Protein AF-A0A8J6NDW2-F1 (afdb_monomer_lite)

Organism: NCBI:txid2841692

Sequence (89 aa):
MGSVTGFPTPASVSSYIQQREISRRSCFFPVEPVSRIFRYGGAVASTIHYFPFLNRGMVKAREMIGGYDKGGKSFSRGEVVAAKRLESV

Foldseek 3Di:
DDDPPDDQDPVNVVVCCVPPVLVVCCVPPPSVVSVVCVVVPQPLAPDEAEEAEEQDQVVVVVVVCVVCVVVVHHDDTRYHYYYNDHDDD

Secondary structure (DSSP, 8-state):
-----SPPPHHHHHHHIIIIIHHHHHTTS-HHHHHHHHHTTGGG-SEEEEEEEES-HHHHHHHHHHHHHHTT-PPPTTEEEEEEEEPP-

Structure (mmCIF, N/CA/C/O backbone):
data_AF-A0A8J6NDW2-F1
#
_entry.id   AF-A0A8J6NDW2-F1
#
loop_
_atom_site.group_PDB
_atom_site.id
_atom_site.type_symbol
_atom_site.label_atom_id
_atom_site.label_alt_id
_atom_site.label_comp_id
_atom_site.label_asym_id
_atom_site.label_entity_id
_atom_site.label_seq_id
_atom_site.pdbx_PDB_ins_code
_atom_site.Cartn_x
_atom_site.Cartn_y
_atom_site.Cartn_z
_atom_site.occupancy
_atom_site.B_iso_or_equiv
_atom_site.auth_seq_id
_atom_site.auth_comp_id
_atom_site.auth_asym_id
_atom_site.auth_atom_id
_atom_site.pdbx_PDB_model_num
ATOM 1 N N . MET A 1 1 ? 18.295 20.126 -22.529 1.00 36.31 1 MET A N 1
ATOM 2 C CA . MET A 1 1 ? 16.952 19.876 -21.959 1.00 36.31 1 MET A CA 1
ATOM 3 C C . MET A 1 1 ? 16.325 18.736 -22.746 1.00 36.31 1 MET A C 1
ATOM 5 O O . MET A 1 1 ? 15.929 18.954 -23.879 1.00 36.31 1 MET A O 1
ATOM 9 N N . GLY A 1 2 ? 16.364 17.509 -22.221 1.00 40.25 2 GLY A N 1
ATOM 10 C CA . GLY A 1 2 ? 15.826 16.335 -22.916 1.00 40.25 2 GLY A CA 1
ATOM 11 C C . GLY A 1 2 ? 14.335 16.189 -22.639 1.00 40.25 2 GLY A C 1
ATOM 12 O O . GLY A 1 2 ? 13.944 15.988 -21.491 1.00 40.25 2 GLY A O 1
ATOM 13 N N . SER A 1 3 ? 13.511 16.315 -23.675 1.00 49.50 3 SER A N 1
ATOM 14 C CA . SER A 1 3 ? 12.095 15.961 -23.639 1.00 49.50 3 SER A CA 1
ATOM 15 C C . SER A 1 3 ? 11.953 14.466 -23.350 1.00 49.50 3 SER A C 1
ATOM 17 O O . SER A 1 3 ? 12.466 13.644 -24.108 1.00 49.50 3 SER A O 1
ATOM 19 N N . VAL A 1 4 ? 11.257 14.097 -22.276 1.00 52.03 4 VAL A N 1
ATOM 20 C CA . VAL A 1 4 ? 10.888 12.699 -22.021 1.00 52.03 4 VAL A CA 1
ATOM 21 C C . VAL A 1 4 ? 9.735 12.354 -22.965 1.00 52.03 4 VAL A C 1
ATOM 23 O O . VAL A 1 4 ? 8.568 12.574 -22.656 1.00 52.03 4 V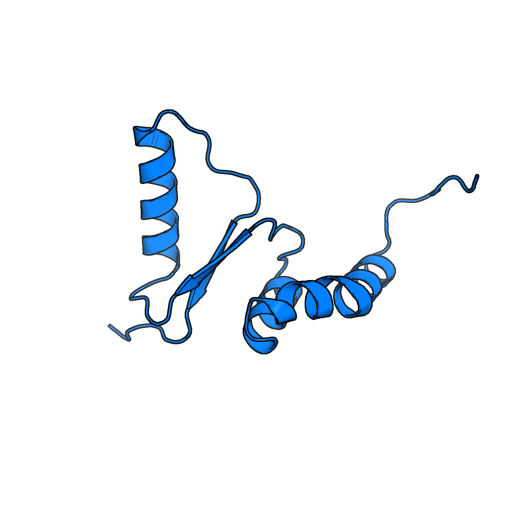AL A O 1
ATOM 26 N N . THR A 1 5 ? 10.066 11.900 -24.173 1.00 56.88 5 THR A N 1
ATOM 27 C CA . THR A 1 5 ? 9.096 11.479 -25.189 1.00 56.88 5 THR A CA 1
ATOM 28 C C . THR A 1 5 ? 8.785 9.997 -25.023 1.00 56.88 5 THR A C 1
ATOM 30 O O . THR A 1 5 ? 9.597 9.148 -25.382 1.00 56.88 5 THR A O 1
ATOM 33 N N . GLY A 1 6 ? 7.599 9.697 -24.492 1.00 61.16 6 GLY A N 1
ATOM 34 C CA . GLY A 1 6 ? 7.014 8.355 -24.468 1.00 61.16 6 GLY A CA 1
ATOM 35 C C . GLY A 1 6 ? 6.389 8.000 -23.120 1.00 61.16 6 GLY A C 1
ATOM 36 O O . GLY A 1 6 ? 6.953 8.294 -22.067 1.00 61.16 6 GLY A O 1
ATOM 37 N N . PHE A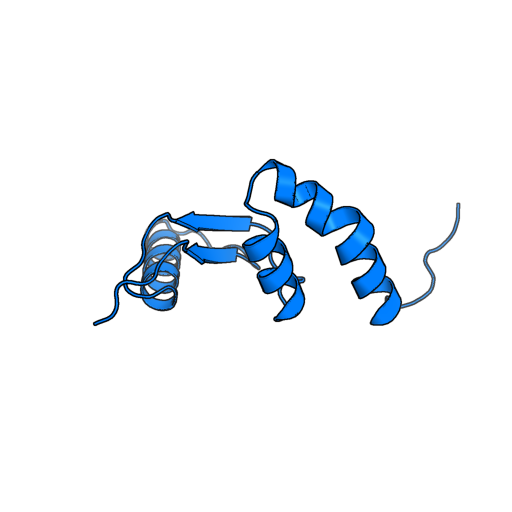 1 7 ? 5.221 7.353 -23.149 1.00 61.22 7 PHE A N 1
ATOM 38 C CA . PHE A 1 7 ? 4.682 6.699 -21.957 1.00 61.22 7 PHE A CA 1
ATOM 39 C C . PHE A 1 7 ? 5.697 5.663 -21.452 1.00 61.22 7 PHE A C 1
ATOM 41 O O . PHE A 1 7 ? 6.314 4.970 -22.267 1.00 61.22 7 PHE A O 1
ATOM 48 N N . PRO A 1 8 ? 5.893 5.540 -20.130 1.00 73.31 8 PRO A N 1
ATOM 49 C CA . PRO A 1 8 ? 6.871 4.609 -19.599 1.00 73.31 8 PRO A CA 1
ATOM 50 C C . PRO A 1 8 ? 6.472 3.177 -19.972 1.00 73.31 8 PRO A C 1
ATOM 52 O O . PRO A 1 8 ? 5.342 2.745 -19.742 1.00 73.31 8 PRO A O 1
ATOM 55 N N . THR A 1 9 ? 7.402 2.424 -20.562 1.00 82.06 9 THR A N 1
ATOM 56 C CA . THR A 1 9 ? 7.188 1.001 -20.847 1.00 82.06 9 THR A CA 1
ATOM 57 C C . THR A 1 9 ? 7.113 0.213 -19.535 1.00 82.06 9 THR A C 1
ATOM 59 O O . THR A 1 9 ? 7.770 0.606 -18.563 1.00 82.06 9 THR A O 1
ATOM 62 N N . PRO A 1 10 ? 6.408 -0.934 -19.484 1.00 77.75 10 PRO A N 1
ATOM 63 C CA . PRO A 1 10 ? 6.361 -1.769 -18.280 1.00 77.75 10 PRO A CA 1
ATOM 64 C C . PRO A 1 10 ? 7.751 -2.122 -17.727 1.00 77.75 10 PRO A C 1
ATOM 66 O O . PRO A 1 10 ? 7.970 -2.094 -16.517 1.00 77.75 10 PRO A O 1
ATOM 69 N N . ALA A 1 11 ? 8.718 -2.374 -18.614 1.00 78.12 11 ALA A N 1
ATOM 70 C CA . ALA A 1 11 ? 10.107 -2.628 -18.242 1.00 78.12 11 ALA A CA 1
ATOM 71 C C . ALA A 1 11 ? 10.776 -1.401 -17.597 1.00 78.12 11 ALA A C 1
ATOM 73 O O . ALA A 1 11 ? 11.426 -1.536 -16.564 1.00 78.12 11 ALA A O 1
ATOM 74 N N . SER A 1 12 ? 10.581 -0.198 -18.154 1.00 78.62 12 SER A N 1
ATOM 75 C CA . SER A 1 12 ? 11.143 1.037 -17.585 1.00 78.62 12 SER A CA 1
ATOM 76 C C . SER A 1 12 ? 10.570 1.364 -16.200 1.00 78.62 12 SER A C 1
ATOM 78 O O . SER A 1 12 ? 11.322 1.750 -15.306 1.00 78.62 12 SER A O 1
ATOM 80 N N . VAL A 1 13 ? 9.269 1.123 -15.986 1.00 77.81 13 VAL A N 1
ATOM 81 C CA . VAL A 1 13 ? 8.616 1.272 -14.675 1.00 77.81 13 VAL A CA 1
ATOM 82 C C . VAL A 1 13 ? 9.193 0.274 -13.675 1.00 77.81 13 VAL A C 1
ATOM 84 O O . VAL A 1 13 ? 9.540 0.653 -12.559 1.00 77.81 13 VAL A O 1
ATOM 87 N N . SER A 1 14 ? 9.338 -0.990 -14.077 1.00 77.75 14 SER A N 1
ATOM 88 C CA . SER A 1 14 ? 9.890 -2.041 -13.220 1.00 77.75 14 SER A CA 1
ATOM 89 C C . SER A 1 14 ? 11.330 -1.733 -12.794 1.00 77.75 14 SER A C 1
ATOM 91 O O . SER A 1 14 ? 11.647 -1.777 -11.605 1.00 77.75 14 SER A O 1
ATOM 93 N N . SER A 1 15 ? 12.182 -1.316 -13.737 1.00 80.44 15 SER A N 1
ATOM 94 C CA . SER A 1 15 ? 13.558 -0.897 -13.450 1.00 80.44 15 SER A CA 1
ATOM 95 C C . SER A 1 15 ? 13.610 0.298 -12.501 1.00 80.44 15 SER A C 1
ATOM 97 O O . SER A 1 15 ? 14.372 0.277 -11.536 1.00 80.44 15 SER A O 1
ATOM 99 N N . TYR A 1 16 ? 12.769 1.314 -12.720 1.00 82.12 16 TYR A N 1
ATOM 100 C CA . TYR A 1 16 ? 12.674 2.465 -11.820 1.00 82.12 16 TYR A CA 1
ATOM 101 C C . TYR A 1 16 ? 12.255 2.045 -10.403 1.00 82.12 16 TYR A C 1
ATOM 103 O O . TYR A 1 16 ? 12.889 2.445 -9.427 1.00 82.12 16 TYR A O 1
ATOM 111 N N . ILE A 1 17 ? 11.236 1.193 -10.273 1.00 82.12 1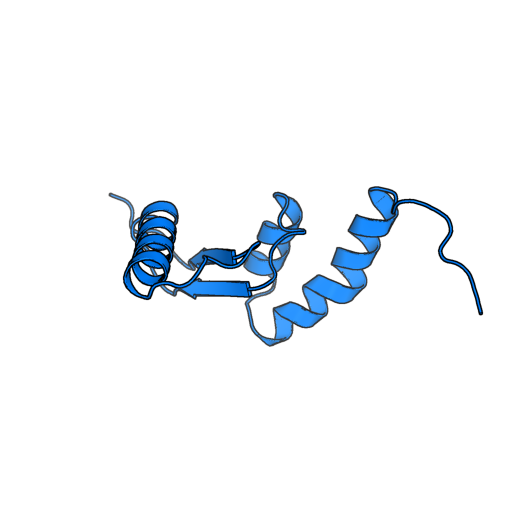7 ILE A N 1
ATOM 112 C CA . ILE A 1 17 ? 10.769 0.690 -8.975 1.00 82.12 17 ILE A CA 1
ATOM 113 C C . ILE A 1 17 ? 11.897 -0.027 -8.225 1.00 82.12 17 ILE A C 1
ATOM 115 O O . ILE A 1 17 ? 12.149 0.283 -7.059 1.00 82.12 17 ILE A O 1
ATOM 119 N N . GLN A 1 18 ? 12.586 -0.954 -8.895 1.00 80.94 18 GLN A N 1
ATOM 120 C CA . GLN A 1 18 ? 13.660 -1.751 -8.298 1.00 80.94 18 GLN A CA 1
ATOM 121 C C . GLN A 1 18 ? 14.853 -0.885 -7.878 1.00 80.94 18 GLN A C 1
ATOM 123 O O . GLN A 1 18 ? 15.380 -1.046 -6.781 1.00 80.94 18 GLN A O 1
ATOM 128 N N . GLN A 1 19 ? 15.262 0.060 -8.728 1.00 82.44 19 GLN A N 1
ATOM 129 C CA . GLN A 1 19 ? 16.474 0.852 -8.506 1.00 82.44 19 GLN A CA 1
ATOM 130 C C . GLN A 1 19 ? 16.262 2.045 -7.566 1.00 82.44 19 GLN A C 1
ATOM 132 O O . GLN A 1 19 ? 17.190 2.446 -6.864 1.00 82.44 19 GLN A O 1
ATOM 137 N N . ARG A 1 20 ? 15.065 2.648 -7.562 1.00 81.19 20 ARG A N 1
ATOM 138 C CA . ARG A 1 20 ? 14.786 3.901 -6.838 1.00 81.19 20 ARG A CA 1
ATOM 139 C C . ARG A 1 20 ? 13.786 3.717 -5.706 1.00 81.19 20 ARG A C 1
ATOM 141 O O . ARG A 1 20 ? 14.076 4.101 -4.575 1.00 81.19 20 ARG A O 1
ATOM 148 N N . GLU A 1 21 ? 12.605 3.176 -5.988 1.00 82.31 21 GLU A N 1
ATOM 149 C CA . GLU A 1 21 ? 11.495 3.234 -5.030 1.00 82.31 21 GLU A CA 1
ATOM 150 C C . GLU A 1 21 ? 11.624 2.237 -3.879 1.00 82.31 21 GLU A C 1
ATOM 152 O O . GLU A 1 21 ? 11.355 2.605 -2.732 1.00 82.31 21 GLU A O 1
ATOM 157 N N . ILE A 1 22 ? 12.054 1.000 -4.155 1.00 82.00 22 ILE A N 1
ATOM 158 C CA . ILE A 1 22 ? 12.256 -0.005 -3.103 1.00 82.00 22 ILE A CA 1
ATOM 159 C C . ILE A 1 22 ? 13.319 0.490 -2.125 1.00 82.00 22 ILE A C 1
ATOM 161 O O . ILE A 1 22 ? 13.045 0.557 -0.927 1.00 82.00 22 ILE A O 1
ATOM 165 N N . SER A 1 23 ? 14.481 0.923 -2.619 1.00 81.06 23 SER A N 1
ATOM 166 C CA . SER A 1 23 ? 15.559 1.465 -1.784 1.00 81.06 23 SER A CA 1
ATOM 167 C C . SER A 1 23 ? 15.097 2.661 -0.952 1.00 81.06 23 SER A C 1
ATOM 169 O O . SER A 1 23 ? 15.298 2.679 0.259 1.00 81.06 23 SER A O 1
ATOM 171 N N . ARG A 1 24 ? 14.400 3.631 -1.564 1.00 82.44 24 ARG A N 1
ATOM 172 C CA . ARG A 1 24 ? 13.930 4.838 -0.864 1.00 82.44 24 ARG A CA 1
ATOM 173 C C . ARG A 1 24 ? 12.968 4.523 0.281 1.00 82.44 24 ARG A C 1
ATOM 175 O O . ARG A 1 24 ? 13.023 5.160 1.327 1.00 82.44 24 ARG A O 1
ATOM 182 N N . ARG A 1 25 ? 12.054 3.572 0.078 1.00 77.88 25 ARG A N 1
ATOM 183 C CA . ARG A 1 25 ? 11.004 3.240 1.056 1.00 77.88 25 ARG A CA 1
ATOM 184 C C . ARG A 1 25 ? 11.468 2.225 2.091 1.00 77.88 25 ARG A C 1
ATOM 186 O O . ARG A 1 25 ? 10.969 2.246 3.213 1.00 77.88 25 ARG A O 1
ATOM 193 N N . SER A 1 26 ? 12.456 1.403 1.748 1.00 81.31 26 SER A N 1
ATOM 194 C CA . SER A 1 26 ? 13.061 0.448 2.680 1.00 81.31 26 SER A CA 1
ATOM 195 C C . SER A 1 26 ? 13.851 1.126 3.807 1.00 81.31 26 SER A C 1
ATOM 197 O O . SER A 1 26 ? 14.137 0.495 4.817 1.00 81.31 26 SER A O 1
ATOM 199 N N . CYS A 1 27 ? 14.149 2.427 3.682 1.00 80.50 27 CYS A N 1
ATOM 200 C CA . CYS A 1 27 ? 14.678 3.242 4.780 1.00 80.50 27 CYS A CA 1
ATOM 201 C C . CYS A 1 27 ? 13.690 3.401 5.949 1.00 80.50 27 CYS A C 1
ATOM 203 O O . CYS A 1 27 ? 14.111 3.642 7.075 1.00 80.50 27 CYS A O 1
ATOM 205 N N . PHE A 1 28 ? 12.385 3.294 5.683 1.00 75.62 28 PHE A N 1
ATOM 206 C CA . PHE A 1 28 ? 11.323 3.533 6.668 1.00 75.62 28 PHE A CA 1
ATOM 207 C C . PHE A 1 28 ? 10.497 2.279 6.969 1.00 75.62 28 PHE A C 1
ATOM 209 O O . PHE A 1 28 ? 9.871 2.186 8.022 1.00 75.62 28 PHE A O 1
ATOM 216 N N . PHE A 1 29 ? 10.492 1.308 6.053 1.00 78.31 29 PHE A N 1
ATOM 217 C CA . PHE A 1 29 ? 9.696 0.088 6.141 1.00 78.31 29 PHE A CA 1
ATOM 218 C C . PHE A 1 29 ? 10.541 -1.145 5.806 1.00 78.31 29 PHE A C 1
ATOM 220 O O . PHE A 1 29 ? 11.516 -1.033 5.070 1.00 78.31 29 PHE A O 1
ATOM 227 N N . PRO A 1 30 ? 10.173 -2.350 6.271 1.00 80.00 30 PRO A N 1
ATOM 228 C CA . PRO A 1 30 ? 10.906 -3.553 5.896 1.00 80.00 30 PRO A CA 1
ATOM 229 C C . PRO A 1 30 ? 10.841 -3.806 4.377 1.00 80.00 30 PRO A C 1
ATOM 231 O O . PRO A 1 30 ? 9.781 -3.675 3.758 1.00 80.00 30 PRO A O 1
ATOM 234 N N . VAL A 1 31 ? 11.972 -4.206 3.784 1.00 82.56 31 VAL A N 1
ATOM 235 C CA . VAL A 1 31 ? 12.144 -4.355 2.321 1.00 82.56 31 VAL A CA 1
ATOM 236 C C . VAL A 1 31 ? 11.156 -5.337 1.686 1.00 82.56 31 VAL A C 1
ATOM 238 O O . VAL A 1 31 ? 10.701 -5.149 0.558 1.00 82.56 31 VAL A O 1
ATOM 241 N N . GLU A 1 32 ? 10.799 -6.388 2.417 1.00 81.62 32 GLU A N 1
ATOM 242 C CA . GLU A 1 32 ? 9.992 -7.497 1.915 1.00 81.62 32 GLU A CA 1
ATOM 243 C C . GLU A 1 32 ? 8.507 -7.100 1.729 1.00 81.62 32 GLU A C 1
ATOM 245 O O . GLU A 1 32 ? 7.987 -7.257 0.618 1.00 81.62 32 GLU A O 1
ATOM 250 N N . PRO A 1 33 ? 7.848 -6.444 2.707 1.00 77.25 33 PRO A N 1
ATOM 251 C CA . PRO A 1 33 ? 6.581 -5.738 2.509 1.00 77.25 33 PRO A CA 1
ATOM 252 C C . PRO A 1 33 ? 6.600 -4.723 1.362 1.00 77.25 33 PRO A C 1
ATOM 254 O O . PRO A 1 33 ? 5.701 -4.740 0.523 1.00 77.25 33 PRO A O 1
ATOM 257 N N . VAL A 1 34 ? 7.627 -3.867 1.283 1.00 78.25 34 VAL A N 1
ATOM 258 C CA . VAL A 1 34 ? 7.742 -2.841 0.227 1.00 78.25 34 VAL A CA 1
ATOM 259 C C . VAL A 1 34 ? 7.788 -3.490 -1.159 1.00 78.25 34 VAL A C 1
ATOM 261 O O . VAL A 1 34 ? 7.062 -3.084 -2.067 1.00 78.25 34 VAL A O 1
ATOM 264 N N . SER A 1 35 ? 8.583 -4.548 -1.308 1.00 79.81 35 SER A N 1
ATOM 265 C CA . SER A 1 35 ? 8.721 -5.288 -2.565 1.00 79.81 35 SER A CA 1
ATOM 266 C C . SER A 1 35 ? 7.415 -5.972 -2.979 1.00 79.81 35 SER A C 1
ATOM 268 O O . SER A 1 35 ? 7.035 -5.924 -4.151 1.00 79.81 35 SER A O 1
ATOM 270 N N . ARG A 1 36 ? 6.682 -6.573 -2.027 1.00 78.50 36 ARG A N 1
ATOM 271 C CA . ARG A 1 36 ? 5.367 -7.184 -2.294 1.00 78.50 36 ARG A CA 1
ATOM 272 C C . ARG A 1 36 ? 4.345 -6.149 -2.764 1.00 78.50 36 ARG A C 1
ATOM 274 O O . ARG A 1 36 ? 3.621 -6.421 -3.717 1.00 78.50 36 ARG A O 1
ATOM 281 N N . ILE A 1 37 ? 4.312 -4.967 -2.149 1.00 77.19 37 ILE A N 1
ATOM 282 C CA . ILE A 1 37 ? 3.395 -3.881 -2.530 1.00 77.19 37 ILE A CA 1
ATOM 283 C C . ILE A 1 37 ? 3.593 -3.496 -3.997 1.00 77.19 37 ILE A C 1
ATOM 285 O O . ILE A 1 37 ? 2.629 -3.453 -4.760 1.00 77.19 37 ILE A O 1
ATOM 289 N N . PHE A 1 38 ? 4.840 -3.282 -4.419 1.00 77.19 38 PHE A N 1
ATOM 290 C CA . PHE A 1 38 ? 5.132 -2.956 -5.812 1.00 77.19 38 PHE A CA 1
ATOM 291 C C . PHE A 1 38 ? 4.825 -4.097 -6.782 1.00 77.19 38 PHE A C 1
ATOM 293 O O . PHE A 1 38 ? 4.332 -3.845 -7.880 1.00 77.19 38 PHE A O 1
ATOM 300 N N . ARG A 1 39 ? 5.055 -5.350 -6.371 1.00 74.31 39 ARG A N 1
ATOM 301 C CA . ARG A 1 39 ? 4.768 -6.535 -7.191 1.00 74.31 39 ARG A CA 1
ATOM 302 C C . ARG A 1 39 ? 3.277 -6.701 -7.506 1.00 74.31 39 ARG A C 1
ATOM 304 O O . ARG A 1 39 ? 2.951 -7.137 -8.603 1.00 74.31 39 ARG A O 1
ATOM 311 N N . TYR A 1 40 ? 2.385 -6.350 -6.579 1.00 68.88 40 TYR A N 1
ATOM 312 C CA . TYR A 1 40 ? 0.932 -6.527 -6.735 1.00 68.88 40 TYR A CA 1
ATOM 313 C C . TYR A 1 40 ? 0.192 -5.280 -7.259 1.00 68.88 40 TYR A C 1
ATOM 315 O O . TYR A 1 40 ? -1.023 -5.182 -7.116 1.00 68.88 40 TYR A O 1
ATOM 323 N N . GLY A 1 41 ? 0.894 -4.333 -7.891 1.00 62.69 41 GLY A N 1
ATOM 324 C CA . GLY A 1 41 ? 0.268 -3.164 -8.529 1.00 62.69 41 GLY A CA 1
ATOM 325 C C . GLY A 1 41 ? 0.323 -1.874 -7.708 1.00 62.69 41 GLY A C 1
ATOM 326 O O . GLY A 1 41 ? -0.320 -0.884 -8.053 1.00 62.69 41 GLY A O 1
ATOM 327 N N . GLY A 1 42 ? 1.134 -1.831 -6.653 1.00 57.03 42 GLY A N 1
ATOM 328 C CA . GLY A 1 42 ? 1.365 -0.643 -5.837 1.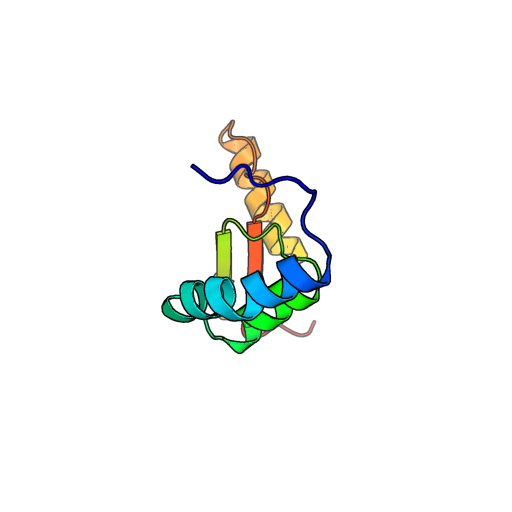00 57.03 42 GLY A CA 1
ATOM 329 C C . GLY A 1 42 ? 2.242 0.427 -6.494 1.00 57.03 42 GLY A C 1
ATOM 330 O O . GLY A 1 42 ? 3.053 1.030 -5.800 1.00 57.03 42 GLY A O 1
ATOM 331 N N . ALA A 1 43 ? 2.073 0.733 -7.787 1.00 52.97 43 ALA A N 1
ATOM 332 C CA . ALA A 1 43 ? 2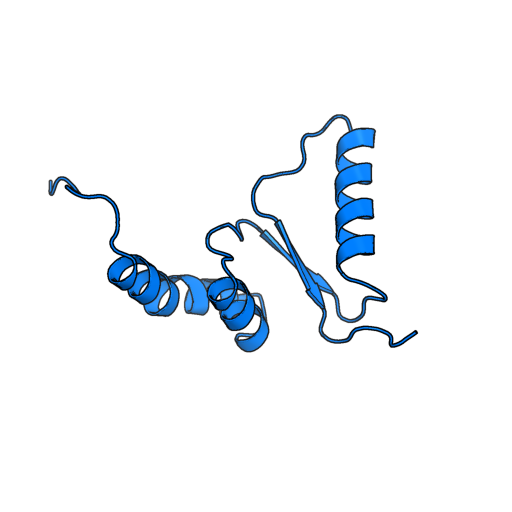.551 2.015 -8.332 1.00 52.97 43 ALA A CA 1
ATOM 333 C C . ALA A 1 43 ? 1.851 3.207 -7.645 1.00 52.97 43 ALA A C 1
ATOM 335 O O . ALA A 1 43 ? 2.318 4.340 -7.706 1.00 52.97 43 ALA A O 1
ATOM 336 N N . VAL A 1 44 ? 0.748 2.922 -6.948 1.00 52.00 44 VAL A N 1
ATOM 337 C CA . VAL A 1 44 ? -0.069 3.890 -6.233 1.00 52.00 44 VAL A CA 1
ATOM 338 C C . VAL A 1 44 ? 0.394 4.122 -4.797 1.00 52.00 44 VAL A C 1
ATOM 340 O O . VAL A 1 44 ? -0.174 4.988 -4.186 1.00 52.00 44 VAL A O 1
ATOM 343 N N . ALA A 1 45 ? 1.380 3.436 -4.208 1.00 55.38 45 ALA A N 1
ATOM 344 C CA . ALA A 1 45 ? 1.651 3.589 -2.767 1.00 55.38 45 ALA A CA 1
ATOM 345 C C . ALA A 1 45 ? 2.312 4.943 -2.394 1.00 55.38 45 ALA A C 1
ATOM 347 O O . ALA A 1 45 ? 3.501 4.984 -2.088 1.00 55.38 45 ALA A O 1
ATOM 348 N N . SER A 1 46 ? 1.579 6.056 -2.431 1.00 62.91 46 SER A N 1
ATOM 349 C CA . SER A 1 46 ? 1.990 7.380 -1.943 1.00 62.91 46 SER A CA 1
ATOM 350 C C . SER A 1 46 ? 2.305 7.329 -0.448 1.00 62.91 46 SER A C 1
ATOM 352 O O . SER A 1 46 ? 3.176 8.044 0.046 1.00 62.91 46 SER A O 1
ATOM 354 N N . THR A 1 47 ? 1.600 6.462 0.284 1.00 73.06 47 THR A N 1
ATOM 355 C CA . THR A 1 47 ? 1.727 6.311 1.735 1.00 73.06 47 THR A CA 1
ATOM 356 C C . THR A 1 47 ? 1.499 4.854 2.131 1.00 73.06 47 THR A C 1
ATOM 358 O O . THR A 1 47 ? 0.528 4.229 1.706 1.00 73.06 47 THR A O 1
ATOM 361 N N . ILE A 1 48 ? 2.411 4.301 2.933 1.00 78.38 48 ILE A N 1
ATOM 362 C CA . ILE A 1 48 ? 2.306 2.946 3.483 1.00 78.38 48 ILE A CA 1
ATOM 363 C C . ILE A 1 48 ? 2.050 3.075 4.982 1.00 78.38 48 ILE A C 1
ATOM 365 O O . ILE A 1 48 ? 2.866 3.631 5.712 1.00 78.38 48 ILE A O 1
ATOM 369 N N . HIS A 1 49 ? 0.929 2.530 5.436 1.00 83.19 49 HIS A N 1
ATOM 370 C CA . HIS A 1 49 ? 0.574 2.420 6.845 1.00 83.19 49 HIS A CA 1
ATOM 371 C C . HIS A 1 49 ? 0.911 1.010 7.309 1.00 83.19 49 HIS A C 1
ATOM 373 O O . HIS A 1 49 ? 0.241 0.043 6.933 1.00 83.19 49 HIS A O 1
ATOM 379 N N . TYR A 1 50 ? 1.994 0.889 8.073 1.00 83.88 50 TYR A N 1
ATOM 380 C CA . TYR A 1 50 ? 2.496 -0.396 8.542 1.00 83.88 50 TYR A CA 1
ATOM 381 C C . TYR A 1 50 ? 2.092 -0.649 9.994 1.00 83.88 50 TYR A C 1
ATOM 383 O O . TYR A 1 50 ? 2.408 0.139 10.882 1.00 83.88 50 TYR A O 1
ATOM 391 N N . PHE A 1 51 ? 1.432 -1.779 10.233 1.00 86.31 51 PHE A N 1
ATOM 392 C CA . PHE A 1 51 ? 0.951 -2.188 11.548 1.00 86.31 51 PHE A CA 1
ATOM 393 C C . PHE A 1 51 ? 1.651 -3.479 12.004 1.00 86.31 51 PHE A C 1
ATOM 395 O O . PHE A 1 51 ? 1.916 -4.372 11.195 1.00 86.31 51 PHE A O 1
ATOM 402 N N . PRO A 1 52 ? 1.953 -3.642 13.301 1.00 84.50 52 PRO A N 1
ATOM 403 C CA . PRO A 1 52 ? 2.546 -4.883 13.790 1.00 84.50 52 PRO A CA 1
ATOM 404 C C . PRO A 1 52 ? 1.550 -6.052 13.712 1.00 84.50 52 PRO A C 1
ATOM 406 O O . PRO A 1 52 ? 1.935 -7.163 13.357 1.00 84.50 52 PRO A O 1
ATOM 409 N N . PHE A 1 53 ? 0.266 -5.795 13.965 1.00 88.62 53 PHE A N 1
ATOM 410 C CA . PHE A 1 53 ? -0.796 -6.796 13.946 1.00 88.62 53 PHE A CA 1
ATOM 411 C C . PHE A 1 53 ? -2.079 -6.169 13.405 1.00 88.62 53 PHE A C 1
ATOM 413 O O . PHE A 1 53 ? -2.397 -5.030 13.746 1.00 88.62 53 PHE A O 1
ATOM 420 N N . LEU A 1 54 ? -2.805 -6.900 12.561 1.00 89.50 54 LEU A N 1
ATOM 421 C CA . LEU A 1 54 ? -4.160 -6.551 12.135 1.00 89.50 54 LEU A CA 1
ATOM 422 C C . LEU A 1 54 ? -5.019 -7.805 12.127 1.00 89.50 54 LEU A C 1
ATOM 424 O O . LEU A 1 54 ? -4.551 -8.860 11.730 1.00 89.50 54 LEU A O 1
ATOM 428 N N . ASN A 1 55 ? -6.298 -7.684 12.455 1.00 84.44 55 ASN A N 1
ATOM 429 C CA . ASN A 1 55 ? -7.223 -8.795 12.261 1.00 84.44 55 ASN A CA 1
ATOM 430 C C . ASN A 1 55 ? -7.488 -9.017 10.756 1.00 84.44 55 ASN A C 1
ATOM 432 O O . ASN A 1 55 ? -7.238 -10.081 10.199 1.00 84.44 55 ASN A O 1
ATOM 436 N N . ARG A 1 56 ? -7.843 -7.944 10.031 1.00 85.56 56 ARG A N 1
ATOM 437 C CA . ARG A 1 56 ? -7.966 -7.965 8.565 1.00 85.56 56 ARG A CA 1
ATOM 438 C C . ARG A 1 56 ? -7.610 -6.613 7.954 1.00 85.56 56 ARG A C 1
ATOM 440 O O . ARG A 1 56 ? -8.197 -5.595 8.313 1.00 85.56 56 ARG A O 1
ATOM 447 N N . GLY A 1 57 ? -6.714 -6.604 6.962 1.00 85.88 57 GLY A N 1
ATOM 448 C CA . GLY A 1 57 ? -6.257 -5.366 6.308 1.00 85.88 57 GLY A CA 1
ATOM 449 C C . GLY A 1 57 ? -7.394 -4.512 5.730 1.00 85.88 57 GLY A C 1
ATOM 450 O O . GLY A 1 57 ? -7.410 -3.297 5.902 1.00 85.88 57 GLY A O 1
ATOM 451 N N . MET A 1 58 ? -8.407 -5.149 5.134 1.00 86.44 58 MET A N 1
ATOM 452 C CA . MET A 1 58 ? -9.566 -4.446 4.564 1.00 86.44 58 MET A CA 1
ATOM 453 C C . MET A 1 58 ? -10.470 -3.783 5.606 1.00 86.44 58 MET A C 1
ATOM 455 O O . MET A 1 58 ? -11.090 -2.767 5.301 1.00 86.44 58 MET A O 1
ATOM 459 N N . VAL A 1 59 ? -10.564 -4.334 6.821 1.00 89.94 59 VAL A N 1
ATOM 460 C CA . VAL A 1 59 ? -11.317 -3.689 7.909 1.00 89.94 59 VAL A CA 1
ATOM 461 C C . VAL A 1 59 ? -10.609 -2.397 8.291 1.00 89.94 59 VAL A C 1
ATOM 463 O O . VAL A 1 59 ? -11.237 -1.342 8.312 1.00 89.94 59 VAL A O 1
ATOM 466 N N . LYS A 1 60 ? -9.280 -2.454 8.448 1.00 90.62 60 LYS A N 1
ATOM 467 C CA . LYS A 1 60 ? -8.495 -1.266 8.777 1.00 90.62 60 LYS A CA 1
ATOM 468 C C . LYS A 1 60 ? -8.563 -0.190 7.694 1.00 90.62 60 LYS A C 1
ATOM 470 O O . LYS A 1 60 ? -8.728 0.983 8.010 1.00 90.62 60 LYS A O 1
ATOM 475 N N . ALA A 1 61 ? -8.501 -0.587 6.423 1.00 88.19 61 ALA A N 1
ATOM 476 C CA . ALA A 1 61 ? -8.661 0.343 5.308 1.00 88.19 61 ALA A CA 1
ATOM 477 C C . ALA A 1 61 ? -10.025 1.060 5.348 1.00 88.19 61 ALA A C 1
ATOM 479 O O . ALA A 1 61 ? -10.083 2.274 5.176 1.00 88.19 61 ALA A O 1
ATOM 480 N N . ARG A 1 62 ? -11.118 0.338 5.642 1.00 88.88 62 ARG A N 1
ATOM 481 C CA . ARG A 1 62 ? -12.458 0.937 5.782 1.00 88.88 62 ARG A CA 1
ATOM 482 C C . ARG A 1 62 ? -12.566 1.881 6.974 1.00 88.88 62 ARG A C 1
ATOM 484 O O . ARG A 1 62 ? -13.170 2.938 6.836 1.00 88.88 62 ARG A O 1
ATOM 491 N N . GLU A 1 63 ? -11.981 1.526 8.118 1.00 89.56 63 GLU A N 1
ATOM 492 C CA . GLU A 1 63 ? -11.925 2.418 9.284 1.00 89.56 63 GLU A CA 1
ATOM 493 C C . GLU A 1 63 ? -11.226 3.733 8.949 1.00 89.56 63 GLU A C 1
ATOM 495 O O . GLU A 1 63 ? -11.723 4.801 9.301 1.00 89.56 63 GLU A O 1
ATOM 500 N N . MET A 1 64 ? -10.086 3.655 8.255 1.00 89.06 64 MET A N 1
ATOM 501 C CA . MET A 1 64 ? -9.343 4.839 7.841 1.00 89.06 64 MET A CA 1
ATOM 502 C C . MET A 1 64 ? -10.197 5.711 6.926 1.00 89.06 64 MET A C 1
ATOM 504 O O . MET A 1 64 ? -10.394 6.878 7.248 1.00 89.06 64 MET A O 1
ATOM 508 N N . ILE A 1 65 ? -10.774 5.144 5.860 1.00 87.44 65 ILE A N 1
ATOM 509 C CA . ILE A 1 65 ? -11.666 5.868 4.936 1.00 87.44 65 ILE A CA 1
ATOM 510 C C . ILE A 1 65 ? -12.812 6.549 5.700 1.00 87.44 65 ILE A C 1
ATOM 512 O O . ILE A 1 65 ? -13.008 7.753 5.559 1.00 87.44 65 ILE A O 1
ATOM 516 N N . GLY A 1 66 ? -13.498 5.823 6.589 1.00 87.25 66 GLY A N 1
ATOM 517 C CA . GLY A 1 66 ? -14.585 6.390 7.392 1.00 87.25 66 GLY A CA 1
ATOM 518 C C . GLY A 1 66 ? -14.135 7.503 8.348 1.00 87.25 66 GLY A C 1
ATOM 519 O O . GLY A 1 66 ? -14.914 8.404 8.653 1.00 87.25 66 GLY A O 1
ATOM 520 N N . GLY A 1 67 ? -12.885 7.471 8.819 1.00 86.25 67 GLY A N 1
ATOM 521 C CA . GLY A 1 67 ? -12.285 8.557 9.597 1.00 86.25 67 GLY A CA 1
ATOM 522 C C . GLY A 1 67 ? -12.060 9.828 8.773 1.00 86.25 67 GLY A C 1
ATOM 523 O O . GLY A 1 67 ? -12.335 10.923 9.262 1.00 86.25 67 GLY A O 1
ATOM 524 N N . TYR A 1 68 ? -11.616 9.688 7.520 1.00 85.50 68 TYR A N 1
ATOM 525 C CA . TYR A 1 68 ? -11.472 10.813 6.589 1.00 85.50 68 TYR A CA 1
ATOM 526 C C . TYR A 1 68 ? -12.832 11.447 6.266 1.00 85.50 68 TYR A C 1
ATOM 528 O O . TYR A 1 68 ? -12.973 12.663 6.418 1.00 85.50 68 TYR A O 1
ATOM 536 N N . ASP A 1 69 ? -13.844 10.632 5.954 1.00 83.56 69 ASP A N 1
ATOM 537 C CA . ASP A 1 69 ? -15.198 11.110 5.643 1.00 83.56 69 ASP A CA 1
ATOM 538 C C . ASP A 1 69 ? -15.816 11.883 6.818 1.00 83.56 69 ASP A C 1
ATOM 540 O O . ASP A 1 69 ? -16.326 12.990 6.644 1.00 83.56 69 ASP A O 1
ATOM 544 N N . LYS A 1 70 ? -15.703 11.354 8.045 1.00 86.19 70 LYS A N 1
ATOM 545 C CA . LYS A 1 70 ? -16.177 12.037 9.266 1.00 86.19 70 LYS A CA 1
ATOM 546 C C . LYS A 1 70 ? -15.444 13.350 9.539 1.00 86.19 70 LYS A C 1
ATOM 548 O O . LYS A 1 70 ? -16.017 14.255 10.135 1.00 86.19 70 LYS A O 1
ATOM 553 N N . GLY A 1 71 ? -14.184 13.446 9.122 1.00 84.12 71 GLY A N 1
ATOM 554 C CA . G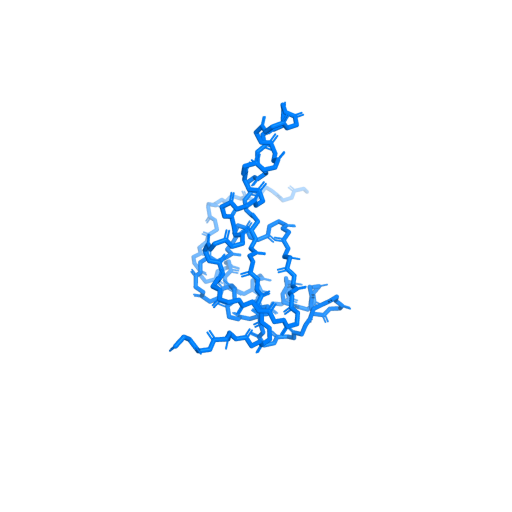LY A 1 71 ? -13.378 14.659 9.224 1.00 84.12 71 GLY A CA 1
ATOM 555 C C . GLY A 1 71 ? -13.609 15.663 8.093 1.00 84.12 71 GLY A C 1
ATOM 556 O O . GLY A 1 71 ? -12.909 16.674 8.061 1.00 84.12 71 GLY A O 1
ATOM 557 N N . GLY A 1 72 ? -14.519 15.383 7.149 1.00 82.62 72 GLY A N 1
ATOM 558 C CA . GLY A 1 72 ? -14.749 16.216 5.965 1.00 82.62 72 GLY A CA 1
ATOM 559 C C . GLY A 1 72 ? -13.560 16.248 5.000 1.00 82.62 72 GLY A C 1
ATOM 560 O O . GLY A 1 72 ? -13.407 17.203 4.240 1.00 82.62 72 GLY A O 1
ATOM 561 N N . LYS A 1 73 ? -12.680 15.241 5.052 1.00 80.88 73 LYS A N 1
ATOM 562 C CA . LYS A 1 73 ? -11.477 15.143 4.219 1.00 80.88 73 LYS A CA 1
ATOM 563 C C . LYS A 1 73 ? -11.640 14.019 3.208 1.00 80.88 73 LYS A C 1
ATOM 565 O O . LYS A 1 73 ? -12.158 12.959 3.526 1.00 80.88 73 LYS A O 1
ATOM 570 N N . SER A 1 74 ? -11.132 14.218 1.997 1.00 75.81 74 SER A N 1
ATOM 571 C CA . SER A 1 74 ? -11.054 13.135 1.019 1.00 75.81 74 SER A CA 1
ATOM 572 C C . SER A 1 74 ? -9.915 12.178 1.365 1.00 75.81 74 SER A C 1
ATOM 574 O O . SER A 1 74 ? -8.809 12.613 1.688 1.00 75.81 74 SER A O 1
ATOM 576 N N . PHE A 1 75 ? -10.177 10.876 1.251 1.00 76.94 75 PHE A N 1
ATOM 577 C CA . PHE A 1 75 ? -9.143 9.850 1.351 1.00 76.94 75 PHE A CA 1
ATOM 578 C C . PHE A 1 75 ? -8.101 10.041 0.239 1.00 76.94 75 PHE A C 1
ATOM 580 O O . PHE A 1 75 ? -8.468 10.210 -0.931 1.00 76.94 75 PHE A O 1
ATOM 587 N N . SER A 1 76 ? -6.807 10.044 0.579 1.00 69.75 76 SER A N 1
ATOM 588 C CA . SER A 1 76 ? -5.778 10.302 -0.428 1.00 69.75 76 SER A CA 1
ATOM 589 C C . SER A 1 76 ? -5.646 9.117 -1.388 1.00 69.75 76 SER A C 1
ATOM 591 O O . SER A 1 76 ? -5.874 7.954 -1.040 1.00 69.75 76 SER A O 1
ATOM 593 N N . ARG A 1 77 ? -5.310 9.401 -2.651 1.00 70.25 77 ARG A N 1
ATOM 594 C CA . ARG A 1 77 ? -5.098 8.336 -3.632 1.00 70.25 77 ARG A CA 1
ATOM 595 C C . ARG A 1 77 ? -3.817 7.599 -3.281 1.00 70.25 77 ARG A C 1
ATOM 597 O O . ARG A 1 77 ? -2.749 8.210 -3.187 1.00 70.25 77 ARG A O 1
ATOM 604 N N . GLY A 1 78 ? -3.928 6.277 -3.195 1.00 72.62 78 GLY A N 1
ATOM 605 C CA . GLY A 1 78 ? -2.742 5.448 -3.143 1.00 72.62 78 GLY A CA 1
ATOM 606 C C . GLY A 1 78 ? -2.192 5.142 -1.759 1.00 72.62 78 GLY A C 1
ATOM 607 O O . GLY A 1 78 ? -0.984 5.049 -1.553 1.00 72.62 78 GLY A O 1
ATOM 608 N N . GLU A 1 79 ? -3.072 4.987 -0.784 1.00 79.88 79 GLU A N 1
ATOM 609 C CA . GLU A 1 79 ? -2.669 4.500 0.528 1.00 79.88 79 GLU A CA 1
ATOM 610 C C . GLU A 1 79 ? -2.669 2.970 0.555 1.00 79.88 79 GLU A C 1
ATOM 612 O O . GLU A 1 79 ? -3.555 2.316 0.002 1.00 79.88 79 GLU A O 1
ATOM 617 N N . VAL A 1 80 ? -1.663 2.392 1.211 1.00 80.81 80 VAL A N 1
ATOM 618 C CA . VAL A 1 80 ? -1.537 0.946 1.403 1.00 80.81 80 VAL A CA 1
ATOM 619 C C . VAL A 1 80 ? -1.531 0.627 2.886 1.00 80.81 80 VAL A C 1
ATOM 621 O O . VAL A 1 80 ? -0.791 1.238 3.651 1.00 80.81 80 VAL A O 1
ATOM 624 N N . VAL A 1 81 ? -2.314 -0.376 3.279 1.00 84.81 81 VAL A N 1
ATOM 625 C CA . VAL A 1 81 ? -2.296 -0.947 4.627 1.00 84.81 81 VAL A CA 1
ATOM 626 C C . VAL A 1 81 ? -1.517 -2.255 4.591 1.00 84.81 81 VAL A C 1
ATOM 628 O O . VAL A 1 81 ? -1.881 -3.182 3.868 1.00 84.81 81 VAL A O 1
ATOM 631 N N . ALA A 1 82 ? -0.453 -2.335 5.383 1.00 83.31 82 ALA A N 1
ATOM 632 C CA . ALA A 1 82 ? 0.382 -3.521 5.513 1.00 83.31 82 ALA A CA 1
ATOM 633 C C . ALA A 1 82 ? 0.474 -3.948 6.981 1.00 83.31 82 ALA A C 1
ATOM 635 O O . ALA A 1 82 ? 0.460 -3.109 7.881 1.00 83.31 82 ALA A O 1
ATOM 636 N N . ALA A 1 83 ? 0.586 -5.254 7.225 1.00 86.81 83 ALA A N 1
ATOM 637 C CA . ALA A 1 83 ? 0.769 -5.790 8.567 1.00 86.81 83 ALA A CA 1
ATOM 638 C C . ALA A 1 83 ? 1.856 -6.861 8.617 1.00 86.81 83 ALA A C 1
ATOM 640 O O . ALA A 1 83 ? 2.008 -7.632 7.669 1.00 86.81 83 ALA A O 1
ATOM 641 N N . LYS A 1 84 ? 2.572 -6.939 9.747 1.00 83.81 84 LYS A N 1
ATOM 642 C CA . LYS A 1 84 ? 3.540 -8.020 10.000 1.00 83.81 84 LYS A CA 1
ATOM 643 C C . LYS A 1 84 ? 2.843 -9.367 10.196 1.00 83.81 84 LYS A C 1
ATOM 645 O O . LYS A 1 84 ? 3.356 -10.389 9.748 1.00 83.81 84 LYS A O 1
ATOM 650 N N . ARG A 1 85 ? 1.698 -9.381 10.886 1.00 84.50 85 ARG A N 1
ATOM 651 C CA . ARG A 1 85 ? 0.866 -10.573 11.097 1.00 84.50 85 ARG A CA 1
ATOM 652 C C . ARG A 1 85 ? -0.615 -10.237 10.965 1.00 84.50 85 ARG A C 1
ATOM 654 O O . ARG A 1 85 ? -1.040 -9.155 11.372 1.00 84.50 85 ARG A O 1
ATOM 661 N N . LEU A 1 86 ? -1.366 -11.189 10.414 1.00 84.19 86 LEU A N 1
ATOM 662 C CA . LEU A 1 86 ? -2.822 -11.192 10.467 1.00 84.19 86 LEU A CA 1
ATOM 663 C C . LEU A 1 86 ? -3.276 -12.115 11.599 1.00 84.19 86 LEU A C 1
ATOM 665 O O . LEU A 1 86 ? -2.725 -13.209 11.731 1.00 84.19 86 LEU A O 1
ATOM 669 N N . GLU A 1 87 ? -4.229 -11.684 12.422 1.00 76.94 87 GLU A N 1
ATOM 670 C CA . GLU A 1 87 ? -4.882 -12.604 13.358 1.00 76.94 87 GLU A CA 1
ATOM 671 C C . GLU A 1 87 ? -5.732 -13.574 12.541 1.00 76.94 87 GLU A C 1
ATOM 673 O O . GLU A 1 87 ? -6.595 -13.159 11.766 1.00 76.94 87 GLU A O 1
ATOM 678 N N . SER A 1 88 ? -5.436 -14.867 12.661 1.00 58.72 88 SER A N 1
ATOM 679 C CA . SER A 1 88 ? -6.296 -15.892 12.089 1.00 58.72 88 SER A CA 1
ATOM 680 C C . SER A 1 88 ? -7.553 -15.941 12.947 1.00 58.72 88 SER A C 1
ATOM 682 O O . SER A 1 88 ? -7.455 -16.222 14.141 1.00 58.72 88 SER A O 1
ATOM 684 N N . VAL A 1 89 ? -8.695 -15.610 12.346 1.00 59.06 89 VAL A N 1
ATOM 685 C CA . VAL A 1 89 ? -10.010 -15.961 12.897 1.00 59.06 89 VAL A CA 1
ATOM 686 C C . VAL A 1 89 ? -10.155 -17.477 12.875 1.00 59.06 89 VAL A C 1
ATOM 688 O O . VAL A 1 89 ? -9.679 -18.080 11.881 1.00 59.06 89 VAL A O 1
#

Radius of gyration: 15.85 Å; chains: 1; bounding box: 33×36×39 Å

pLDDT: mean 76.97, std 11.47, range [36.31, 90.62]